Protein AF-A0A397I2J4-F1 (afdb_monomer)

InterPro domains:
  IPR011705 BTB/Kelch-associated [PF07707] (4-61)

Nearest PDB structures (foldseek):
  7ost-assembly1_AAA  TM=2.689E-01  e=5.385E+00  Rattus norvegicus

Secondary structure (DSSP, 8-state):
-HHHHHHHHHHHHH-HHHHHSSGGGGGS-HHHHHHHHT-TT--S-HHHHHHHHHHHHHHH-TTS-SSGGG--HHHHHHHHHHHTTTGGGS-GGGS-HHHIIIIIHHHHHHHHTT-

Mean predicted aligned error: 7.04 Å

Foldseek 3Di:
DVVVVVVVVVCCLVPVVCLLVDPCNLVDDPVVLLVSLQDPRGPDQLLVNVVSLLVSLCSVVVVADPDPVPDDPVNLVSSCVSCVSPVVSRPVVSDPPVSCCVPVVVSVVVNVVND

Solvent-accessible surface area (backbone atoms only — not comparable to full-atom values): 6848 Å² total; per-residue (Å²): 117,72,67,57,57,52,51,50,52,54,44,42,54,77,41,41,63,61,54,71,70,35,90,62,41,54,72,56,54,67,71,56,50,47,58,57,53,70,48,87,70,51,87,62,62,49,58,57,54,49,54,49,52,52,54,30,39,49,60,74,40,80,85,53,65,90,50,75,90,71,55,49,72,68,49,52,52,52,43,48,63,70,32,59,79,50,62,79,54,57,60,65,88,69,34,57,70,66,59,44,55,57,56,52,40,50,56,47,50,57,64,58,76,75,110

Organism: NCBI:txid1348612

Radius of gyration: 15.28 Å; Cα contacts (8 Å, |Δi|>4): 66; chains: 1; bounding box: 35×38×36 Å

pLDDT: mean 82.44, std 11.78, range [41.56, 94.81]

Sequence (115 aa):
MHCLEKFYNDIIVKYPNLIFESEDFTSLQETALITILKRDDLKVDEIKIWDYVIKWGIAQNPTLPTNLEEWSKENFEAMKITLQQCLPLIRYFHIHGEDIWEKIKFFKEILEKQL

Structure (mmCIF, N/CA/C/O backbone):
data_AF-A0A397I2J4-F1
#
_entry.id   AF-A0A397I2J4-F1
#
loop_
_atom_site.group_PDB
_atom_site.id
_atom_site.type_symbol
_atom_site.label_atom_id
_atom_site.label_alt_id
_atom_site.label_comp_id
_atom_site.label_asym_id
_atom_site.label_entity_id
_atom_site.label_seq_id
_atom_site.pdbx_PDB_ins_code
_atom_site.Cartn_x
_atom_site.Cartn_y
_atom_site.Cartn_z
_atom_site.occupancy
_atom_site.B_iso_or_equiv
_atom_site.auth_seq_id
_atom_site.auth_comp_id
_atom_site.auth_asym_id
_atom_site.auth_atom_id
_atom_site.pdbx_PDB_model_num
ATOM 1 N N . MET A 1 1 ? 18.874 -21.715 -8.682 1.00 53.31 1 MET A N 1
ATOM 2 C CA . MET A 1 1 ? 18.206 -20.619 -7.944 1.00 53.31 1 MET A CA 1
ATOM 3 C C . MET A 1 1 ? 18.110 -19.333 -8.776 1.00 53.31 1 MET A C 1
ATOM 5 O O . MET A 1 1 ? 17.032 -18.765 -8.823 1.00 53.31 1 MET A O 1
ATOM 9 N N . HIS A 1 2 ? 19.141 -18.940 -9.543 1.00 58.59 2 HIS A N 1
ATOM 10 C CA . HIS A 1 2 ? 19.114 -17.732 -10.399 1.00 58.59 2 HIS A CA 1
ATOM 11 C C . HIS A 1 2 ? 18.084 -17.701 -11.546 1.00 58.59 2 HIS A C 1
ATOM 13 O O . HIS A 1 2 ? 17.743 -16.623 -12.023 1.00 58.59 2 HIS A O 1
ATOM 19 N N . CYS A 1 3 ? 17.561 -18.843 -12.002 1.00 66.31 3 CYS A N 1
ATOM 20 C CA . CYS A 1 3 ? 16.574 -18.850 -13.090 1.00 66.31 3 CYS A CA 1
ATOM 21 C C . CYS A 1 3 ? 15.187 -18.367 -12.641 1.00 66.31 3 CYS A C 1
ATOM 23 O O . CYS A 1 3 ? 14.491 -17.744 -13.434 1.00 66.31 3 CYS A O 1
ATOM 25 N N . LEU A 1 4 ? 14.800 -18.626 -11.385 1.00 70.38 4 LEU A N 1
ATOM 26 C CA . LEU A 1 4 ? 13.478 -18.253 -10.875 1.00 70.38 4 LEU A CA 1
ATOM 27 C C . LEU A 1 4 ? 13.402 -16.747 -10.613 1.00 70.38 4 LEU A C 1
ATOM 29 O O . LEU A 1 4 ? 12.464 -16.096 -11.048 1.00 70.38 4 LEU A O 1
ATOM 33 N N . GLU A 1 5 ? 14.429 -16.183 -9.979 1.00 71.69 5 GLU A N 1
ATOM 34 C CA . GLU A 1 5 ? 14.521 -14.746 -9.708 1.00 71.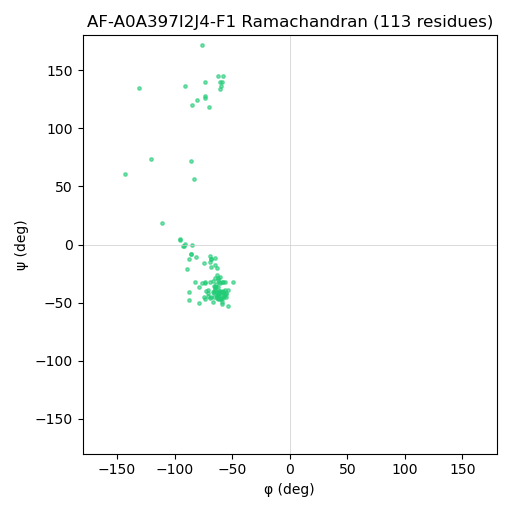69 5 GLU A CA 1
ATOM 35 C C . GLU A 1 5 ? 14.535 -13.922 -11.003 1.00 71.69 5 GLU A C 1
ATOM 37 O O . GLU A 1 5 ? 13.812 -12.936 -11.127 1.00 71.69 5 GLU A O 1
ATOM 42 N N . LYS A 1 6 ? 15.286 -14.374 -12.018 1.00 75.12 6 LYS A N 1
ATOM 43 C CA . LYS A 1 6 ? 15.286 -13.747 -13.345 1.00 75.12 6 LYS A CA 1
ATOM 44 C C . LYS A 1 6 ? 13.913 -13.827 -14.018 1.00 75.12 6 LYS A C 1
ATOM 46 O O . LYS A 1 6 ? 13.447 -12.831 -14.555 1.00 75.12 6 LYS A O 1
ATOM 51 N N . PHE A 1 7 ? 13.258 -14.984 -13.953 1.00 74.38 7 PHE A N 1
ATOM 52 C CA . PHE A 1 7 ? 11.920 -15.170 -14.514 1.00 74.38 7 PHE A CA 1
ATOM 53 C C . PHE A 1 7 ? 10.875 -14.279 -13.831 1.00 74.38 7 PHE A C 1
ATOM 55 O O . PHE A 1 7 ? 10.094 -13.624 -14.517 1.00 74.38 7 PHE A O 1
ATOM 62 N N . TYR A 1 8 ? 10.900 -14.194 -12.496 1.00 70.44 8 TYR A N 1
ATOM 63 C CA . TYR A 1 8 ? 10.042 -13.277 -11.748 1.00 70.44 8 TYR A CA 1
ATOM 64 C C . TYR A 1 8 ? 10.293 -11.836 -12.177 1.00 7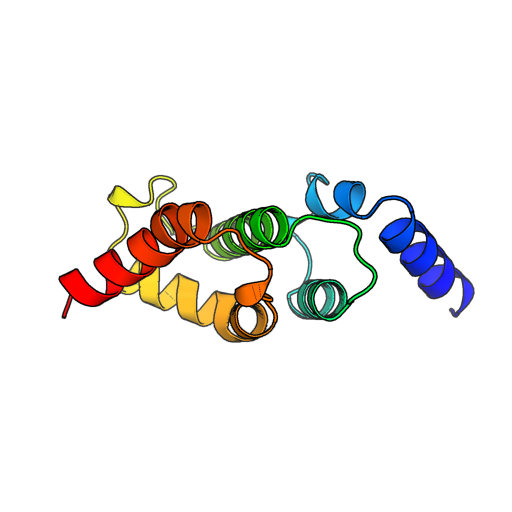0.44 8 TYR A C 1
ATOM 66 O O . TYR A 1 8 ? 9.347 -11.165 -12.574 1.00 70.44 8 TYR A O 1
ATOM 74 N N . ASN A 1 9 ? 11.553 -11.388 -12.184 1.00 73.69 9 ASN A N 1
ATOM 75 C CA . ASN A 1 9 ? 11.925 -10.042 -12.623 1.00 73.69 9 ASN A CA 1
ATOM 76 C C . ASN A 1 9 ? 11.426 -9.731 -14.043 1.00 73.69 9 ASN A C 1
ATOM 78 O O . ASN A 1 9 ? 10.878 -8.655 -14.265 1.00 73.69 9 ASN A O 1
ATOM 82 N N . ASP A 1 10 ? 11.544 -10.675 -14.978 1.00 77.88 10 ASP A N 1
ATOM 83 C CA . ASP A 1 10 ? 11.058 -10.505 -16.350 1.00 77.88 10 ASP A CA 1
ATOM 84 C C . ASP A 1 10 ? 9.525 -10.363 -16.414 1.00 77.88 10 ASP A C 1
ATOM 86 O O . ASP A 1 10 ? 9.017 -9.580 -17.221 1.00 77.88 10 ASP A O 1
ATOM 90 N N . ILE A 1 11 ? 8.777 -11.084 -15.568 1.00 75.88 11 ILE A N 1
ATOM 91 C CA . ILE A 1 11 ? 7.315 -10.947 -15.460 1.00 75.88 11 ILE A CA 1
ATOM 92 C C . ILE A 1 11 ? 6.941 -9.604 -14.839 1.00 75.88 11 ILE A C 1
ATOM 94 O O . ILE A 1 11 ? 6.085 -8.922 -15.395 1.00 75.88 11 ILE A O 1
ATOM 98 N N . ILE A 1 12 ? 7.597 -9.204 -13.741 1.00 75.69 12 ILE A N 1
ATOM 99 C CA . ILE A 1 12 ? 7.342 -7.923 -13.064 1.00 75.69 12 ILE A CA 1
ATOM 100 C C . ILE A 1 12 ? 7.487 -6.768 -14.062 1.00 75.69 12 ILE A C 1
ATOM 102 O O . ILE A 1 12 ? 6.636 -5.890 -14.121 1.00 75.69 12 ILE A O 1
ATOM 106 N N . VAL A 1 13 ? 8.539 -6.782 -14.884 1.00 75.06 13 VAL A N 1
ATOM 107 C CA . VAL A 1 13 ? 8.798 -5.711 -15.861 1.00 75.06 13 VAL A CA 1
ATOM 108 C C . VAL A 1 13 ? 7.797 -5.728 -17.012 1.00 75.06 13 VAL A C 1
ATOM 110 O O . VAL A 1 13 ? 7.348 -4.674 -17.463 1.00 75.06 13 VAL A O 1
ATOM 113 N N . LYS A 1 14 ? 7.460 -6.914 -17.533 1.00 77.75 14 LYS A N 1
ATOM 114 C CA . LYS A 1 14 ? 6.567 -7.032 -18.697 1.00 77.75 14 LYS A CA 1
ATOM 115 C C . LYS A 1 14 ? 5.104 -6.808 -18.341 1.00 77.75 14 LYS A C 1
ATOM 117 O O . LYS A 1 14 ? 4.359 -6.288 -19.167 1.00 77.75 14 LYS A O 1
ATOM 122 N N . TYR A 1 15 ? 4.710 -7.202 -17.137 1.00 78.50 15 TYR A N 1
ATOM 123 C CA . TYR A 1 15 ? 3.325 -7.231 -16.693 1.00 78.50 15 TYR A CA 1
ATOM 124 C C . TYR A 1 15 ? 3.210 -6.839 -15.214 1.00 78.50 15 TYR A C 1
ATOM 126 O O . TYR A 1 15 ? 2.736 -7.632 -14.399 1.00 78.50 15 TYR A O 1
ATOM 134 N N . PRO A 1 16 ? 3.622 -5.617 -14.841 1.00 74.50 16 PRO A N 1
ATOM 135 C CA . PRO A 1 16 ? 3.649 -5.214 -13.438 1.00 74.50 16 PRO A CA 1
ATOM 136 C C . PRO A 1 16 ? 2.253 -5.248 -12.800 1.00 74.50 16 PRO A C 1
ATOM 138 O O . PRO A 1 16 ? 2.121 -5.628 -11.639 1.00 74.50 16 PRO A O 1
ATOM 141 N N . ASN A 1 17 ? 1.202 -4.961 -13.578 1.00 78.12 17 ASN A N 1
ATOM 142 C CA . ASN A 1 17 ? -0.189 -5.034 -13.124 1.00 78.12 17 ASN A CA 1
ATOM 143 C C . ASN A 1 17 ? -0.604 -6.440 -12.667 1.00 78.12 17 ASN A C 1
ATOM 145 O O . ASN A 1 17 ? -1.356 -6.540 -11.709 1.00 78.12 17 ASN A O 1
ATOM 149 N N . LEU A 1 18 ? -0.073 -7.520 -13.262 1.00 80.88 18 LEU A N 1
ATOM 150 C CA . LEU A 1 18 ? -0.464 -8.891 -12.891 1.00 80.88 18 LEU A CA 1
ATOM 151 C C . LEU A 1 18 ? -0.134 -9.226 -11.436 1.00 80.88 18 LEU A C 1
ATOM 153 O O . LEU A 1 18 ? -0.801 -10.058 -10.830 1.00 80.88 18 LEU A O 1
ATOM 157 N N . ILE A 1 19 ? 0.899 -8.598 -10.875 1.00 82.19 19 ILE A N 1
ATOM 158 C CA . ILE A 1 19 ? 1.289 -8.827 -9.482 1.00 82.19 19 ILE A CA 1
ATOM 159 C C . ILE A 1 19 ? 0.298 -8.150 -8.551 1.00 82.19 19 ILE A C 1
ATOM 161 O O . ILE A 1 19 ? -0.154 -8.765 -7.594 1.00 82.19 19 ILE A O 1
ATOM 165 N N . PHE A 1 20 ? -0.041 -6.898 -8.846 1.00 85.81 20 PHE A N 1
ATOM 166 C CA . PHE A 1 20 ? -0.937 -6.098 -8.022 1.00 85.81 20 PHE A CA 1
ATOM 167 C C . PHE A 1 20 ? -2.409 -6.524 -8.140 1.00 85.81 20 PHE A C 1
ATOM 169 O O . PHE A 1 20 ? -3.160 -6.457 -7.168 1.00 85.81 20 PHE A O 1
ATOM 176 N N . GLU A 1 21 ? -2.815 -6.984 -9.323 1.00 86.81 21 GLU A N 1
ATOM 177 C CA . GLU A 1 21 ? -4.167 -7.472 -9.614 1.00 86.81 21 GLU A CA 1
ATOM 178 C C . GLU A 1 21 ? -4.387 -8.923 -9.160 1.00 86.81 21 GLU A C 1
ATOM 180 O O . GLU A 1 21 ? -5.527 -9.382 -9.137 1.00 86.81 21 GLU A O 1
ATOM 185 N N . SER A 1 22 ? -3.324 -9.638 -8.773 1.00 88.75 22 SER A N 1
ATOM 186 C CA . SER A 1 22 ? -3.425 -10.998 -8.242 1.00 88.75 22 SER A CA 1
ATOM 187 C C . SER A 1 22 ? -4.299 -11.048 -6.987 1.00 88.75 22 SER A C 1
ATOM 189 O O . SER A 1 22 ? -4.178 -10.206 -6.092 1.00 88.75 22 SER A O 1
ATOM 191 N N . GLU A 1 23 ? -5.128 -12.087 -6.880 1.00 85.50 23 GLU A N 1
ATOM 192 C CA . GLU A 1 23 ? -5.910 -12.375 -5.670 1.00 85.50 23 GLU A CA 1
ATOM 193 C C . GLU A 1 23 ? -5.000 -12.576 -4.446 1.00 85.50 23 GLU A C 1
ATOM 195 O O . GLU A 1 23 ? -5.339 -12.151 -3.343 1.00 85.50 23 GLU A O 1
ATOM 200 N N . ASP A 1 24 ? -3.797 -13.112 -4.666 1.00 89.19 24 ASP A N 1
ATOM 201 C CA . ASP A 1 24 ? -2.809 -13.390 -3.621 1.00 89.19 24 ASP A CA 1
ATOM 202 C C . ASP A 1 24 ? -1.927 -12.179 -3.273 1.00 89.19 24 ASP A C 1
ATOM 204 O O . ASP A 1 24 ? -1.048 -12.276 -2.414 1.00 89.19 24 ASP A O 1
ATOM 208 N N . PHE A 1 25 ? -2.114 -11.024 -3.924 1.00 91.44 25 PHE A N 1
ATOM 209 C CA . PHE A 1 25 ? -1.268 -9.845 -3.696 1.00 91.44 25 PHE A CA 1
ATOM 210 C C . PHE A 1 25 ? -1.233 -9.435 -2.218 1.00 91.44 25 PHE A C 1
ATOM 212 O O . PHE A 1 25 ? -0.180 -9.130 -1.657 1.00 91.44 25 PHE A O 1
ATOM 219 N N . THR A 1 26 ? -2.387 -9.477 -1.553 1.00 92.69 26 THR A N 1
ATOM 220 C CA . THR A 1 26 ? -2.515 -9.138 -0.132 1.00 92.69 26 THR A CA 1
ATOM 221 C C . THR A 1 26 ? -1.833 -10.143 0.797 1.00 92.69 26 THR A C 1
ATOM 223 O O . THR A 1 26 ? -1.646 -9.851 1.971 1.00 92.69 26 THR A O 1
ATOM 226 N N . SER A 1 27 ? -1.433 -11.310 0.292 1.00 93.88 27 SER A N 1
ATOM 227 C CA . SER A 1 27 ? -0.699 -12.333 1.043 1.00 93.88 27 SER A CA 1
ATOM 228 C C . SER A 1 27 ? 0.821 -12.197 0.915 1.00 93.88 27 SER A C 1
ATOM 230 O O . SER A 1 27 ? 1.558 -12.979 1.519 1.00 93.88 27 SER A O 1
ATOM 232 N N . LEU A 1 28 ? 1.316 -11.217 0.147 1.00 93.06 28 LEU A N 1
ATOM 233 C CA . LEU A 1 28 ? 2.747 -10.949 0.046 1.00 93.06 28 LEU A CA 1
ATOM 234 C C . LEU A 1 28 ? 3.340 -10.601 1.412 1.00 93.06 28 LEU A C 1
ATOM 236 O O . LEU A 1 28 ? 2.798 -9.785 2.156 1.00 93.06 28 LEU A O 1
ATOM 240 N N . GLN A 1 29 ? 4.512 -11.168 1.697 1.00 94.12 29 GLN A N 1
ATOM 241 C CA . GLN A 1 29 ? 5.335 -10.712 2.812 1.00 94.12 29 GLN A CA 1
ATOM 242 C C . GLN A 1 29 ? 5.757 -9.255 2.584 1.00 94.12 29 GLN A C 1
ATOM 244 O O . GLN A 1 29 ? 6.070 -8.865 1.456 1.00 94.12 29 GLN A O 1
ATOM 249 N N . GLU A 1 30 ? 5.849 -8.471 3.660 1.00 94.69 30 GLU A N 1
ATOM 250 C CA . GLU A 1 30 ? 6.248 -7.056 3.598 1.00 94.69 30 GLU A CA 1
ATOM 251 C C . GLU A 1 30 ? 7.589 -6.869 2.864 1.00 94.69 30 GLU A C 1
ATOM 253 O O . GLU A 1 30 ? 7.744 -5.968 2.047 1.00 94.69 30 GLU A O 1
ATOM 258 N N . THR A 1 31 ? 8.549 -7.774 3.069 1.00 94.44 31 THR A N 1
ATOM 259 C CA . THR A 1 31 ? 9.858 -7.758 2.394 1.00 94.44 31 THR A CA 1
ATOM 260 C C . THR A 1 31 ? 9.755 -7.909 0.873 1.00 94.44 31 THR A C 1
ATOM 262 O O . THR A 1 31 ? 10.513 -7.272 0.132 1.00 94.44 31 THR A O 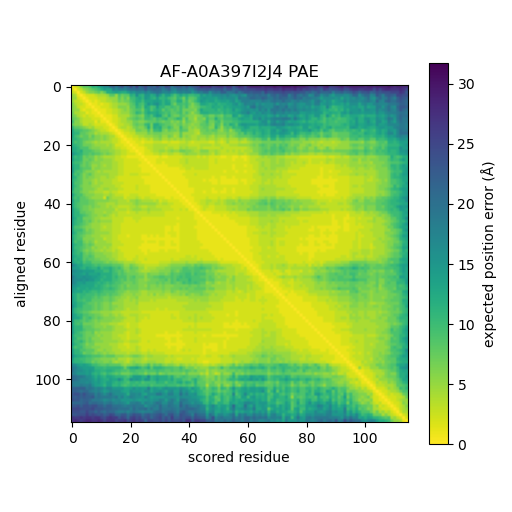1
ATOM 265 N N . ALA A 1 32 ? 8.807 -8.717 0.390 1.00 92.25 32 ALA A N 1
ATOM 266 C CA . ALA A 1 32 ? 8.536 -8.870 -1.034 1.00 92.25 32 ALA A CA 1
ATOM 267 C C . ALA A 1 32 ? 7.881 -7.601 -1.594 1.00 92.25 32 ALA A C 1
ATOM 269 O O . ALA A 1 32 ? 8.321 -7.096 -2.627 1.00 92.25 32 ALA A O 1
ATOM 270 N N . LEU A 1 33 ? 6.905 -7.034 -0.875 1.00 94.12 33 LEU A N 1
ATOM 271 C CA . LEU A 1 33 ? 6.275 -5.766 -1.246 1.00 94.12 33 LEU A CA 1
ATOM 272 C C . LEU A 1 33 ? 7.303 -4.626 -1.315 1.00 94.12 33 LEU A C 1
ATOM 274 O O . LEU A 1 33 ? 7.373 -3.932 -2.323 1.00 94.12 33 LEU A O 1
ATOM 278 N N . ILE A 1 34 ? 8.175 -4.488 -0.314 1.00 94.81 34 ILE A N 1
ATOM 279 C CA . ILE A 1 34 ? 9.273 -3.507 -0.301 1.00 94.81 34 ILE A CA 1
ATOM 280 C C . ILE A 1 34 ? 10.189 -3.682 -1.517 1.00 94.81 34 ILE A C 1
ATOM 282 O O . ILE A 1 34 ? 10.590 -2.697 -2.139 1.00 94.81 34 ILE A O 1
ATOM 286 N N . THR A 1 35 ? 10.530 -4.925 -1.866 1.00 92.31 35 THR A N 1
ATOM 287 C CA . THR A 1 35 ? 11.356 -5.216 -3.048 1.00 92.31 35 THR A CA 1
ATOM 288 C C . THR A 1 35 ? 10.684 -4.740 -4.331 1.00 92.31 35 THR A C 1
ATOM 290 O O . THR A 1 35 ? 11.359 -4.176 -5.186 1.00 92.31 35 THR A O 1
ATOM 293 N N . ILE A 1 36 ? 9.367 -4.920 -4.450 1.00 90.44 36 ILE A N 1
ATOM 294 C CA . ILE A 1 36 ? 8.582 -4.439 -5.589 1.00 90.44 36 ILE A CA 1
ATOM 295 C C . ILE A 1 36 ? 8.556 -2.904 -5.606 1.00 90.44 36 ILE A C 1
ATOM 297 O O . ILE A 1 36 ? 8.893 -2.314 -6.626 1.00 90.44 36 ILE A O 1
ATOM 301 N N . LEU A 1 37 ? 8.235 -2.250 -4.485 1.00 92.69 37 LEU A N 1
ATOM 302 C CA . LEU A 1 37 ? 8.109 -0.787 -4.401 1.00 92.69 37 LEU A CA 1
ATOM 303 C C . LEU A 1 37 ? 9.420 -0.043 -4.705 1.00 92.69 37 LEU A C 1
ATOM 305 O O . LEU A 1 37 ? 9.393 1.045 -5.269 1.00 92.69 37 LEU A O 1
ATOM 309 N N . LYS A 1 38 ? 10.577 -0.640 -4.395 1.00 93.50 38 LYS A N 1
ATOM 310 C CA . LYS A 1 38 ? 11.902 -0.069 -4.707 1.00 93.50 38 LYS A CA 1
ATOM 311 C C . LYS A 1 38 ? 12.246 -0.042 -6.198 1.00 93.50 38 LYS A C 1
ATOM 313 O O . LYS A 1 38 ? 13.267 0.530 -6.568 1.00 93.50 38 LYS A O 1
ATOM 318 N N . ARG A 1 39 ? 11.462 -0.696 -7.054 1.00 90.06 39 ARG A N 1
ATOM 319 C CA . ARG A 1 39 ? 11.746 -0.777 -8.488 1.00 90.06 39 ARG A CA 1
ATOM 320 C C . ARG A 1 39 ? 11.296 0.485 -9.211 1.00 90.06 39 ARG A C 1
ATOM 322 O O . ARG A 1 39 ? 10.120 0.836 -9.169 1.00 90.06 39 ARG A O 1
ATOM 329 N N . ASP A 1 40 ? 12.216 1.121 -9.927 1.00 86.56 40 ASP A N 1
ATOM 330 C CA . ASP A 1 40 ? 11.936 2.292 -10.774 1.00 86.56 40 ASP A CA 1
ATOM 331 C C . ASP A 1 40 ? 11.451 1.917 -12.187 1.00 86.56 40 ASP A C 1
ATOM 333 O O . ASP A 1 40 ? 11.039 2.780 -12.956 1.00 86.56 40 ASP A O 1
ATOM 337 N N . ASP A 1 41 ? 11.503 0.632 -12.548 1.00 86.38 41 ASP A N 1
ATOM 338 C CA . ASP A 1 41 ? 11.159 0.127 -13.883 1.00 86.38 41 ASP A CA 1
ATOM 339 C C . ASP A 1 41 ? 9.714 -0.388 -14.007 1.00 86.38 41 ASP A C 1
ATOM 341 O O . ASP A 1 41 ? 9.317 -0.891 -15.064 1.00 86.38 41 ASP A O 1
ATOM 345 N N . LEU A 1 42 ? 8.911 -0.243 -12.947 1.00 86.00 42 LEU A N 1
ATOM 346 C CA . LEU A 1 42 ? 7.492 -0.584 -12.961 1.00 86.00 42 LEU A CA 1
ATOM 347 C C . LEU A 1 42 ? 6.722 0.404 -13.837 1.00 86.00 42 LEU A C 1
ATOM 349 O O . LEU A 1 42 ? 6.633 1.591 -13.542 1.00 86.00 42 LEU A O 1
ATOM 353 N N . LYS A 1 43 ? 6.093 -0.102 -14.899 1.00 85.44 43 LYS A N 1
ATOM 354 C CA . LYS A 1 43 ? 5.202 0.681 -15.768 1.00 85.44 43 LYS A CA 1
ATOM 355 C C . LYS A 1 43 ? 3.785 0.769 -15.188 1.00 85.44 43 LYS A C 1
ATOM 357 O O . LYS A 1 43 ? 2.829 0.340 -15.831 1.00 85.44 43 LYS A O 1
ATOM 362 N N . VAL A 1 44 ? 3.671 1.267 -13.959 1.00 89.44 44 VAL A N 1
ATOM 363 C CA . VAL A 1 44 ? 2.403 1.450 -13.234 1.00 89.44 44 VAL A CA 1
ATOM 364 C C . VAL A 1 44 ? 2.364 2.863 -12.681 1.00 89.44 44 VAL A C 1
ATOM 366 O O . VAL A 1 44 ? 3.349 3.324 -12.112 1.00 89.44 44 VAL A O 1
ATOM 369 N N . ASP A 1 45 ? 1.228 3.539 -12.839 1.00 90.06 45 ASP A N 1
ATOM 370 C CA . ASP A 1 45 ? 1.041 4.874 -12.277 1.00 90.06 45 ASP A CA 1
ATOM 371 C C . ASP A 1 45 ? 1.188 4.822 -10.753 1.00 90.06 45 ASP A C 1
ATOM 373 O O . ASP A 1 45 ? 0.589 3.971 -10.089 1.00 90.06 45 ASP A O 1
ATOM 377 N N . GLU A 1 46 ? 1.943 5.757 -10.184 1.00 90.69 46 GLU A N 1
ATOM 378 C CA . GLU A 1 46 ? 2.262 5.748 -8.753 1.00 90.69 46 GLU A CA 1
ATOM 379 C C . GLU A 1 46 ? 0.994 5.830 -7.874 1.00 90.69 46 GLU A C 1
ATOM 381 O O . GLU A 1 46 ? 0.942 5.257 -6.788 1.00 90.69 46 GLU A O 1
ATOM 386 N N . ILE A 1 47 ? -0.082 6.448 -8.379 1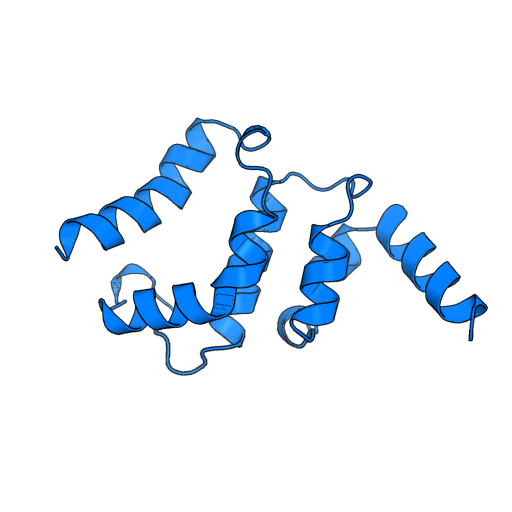.00 89.56 47 ILE A N 1
ATOM 387 C CA . ILE A 1 47 ? -1.392 6.481 -7.712 1.00 89.56 47 ILE A CA 1
ATOM 388 C C . ILE A 1 47 ? -2.036 5.095 -7.570 1.00 89.56 47 ILE A C 1
ATOM 390 O O . ILE A 1 47 ? -2.688 4.813 -6.568 1.00 89.56 47 ILE A O 1
ATOM 394 N N . LYS A 1 48 ? -1.833 4.198 -8.540 1.00 90.56 48 LYS A N 1
ATOM 395 C CA . LYS A 1 48 ? -2.315 2.814 -8.441 1.00 90.56 48 LYS A CA 1
ATOM 396 C C . LYS A 1 48 ? -1.472 2.036 -7.442 1.00 90.56 48 LYS A C 1
ATOM 398 O O . LYS A 1 48 ? -2.017 1.273 -6.653 1.00 90.56 48 LYS A O 1
ATOM 403 N N . ILE A 1 49 ? -0.154 2.257 -7.442 1.00 92.00 49 ILE A N 1
ATOM 404 C CA . ILE A 1 49 ? 0.752 1.661 -6.450 1.00 92.00 49 ILE A CA 1
ATOM 405 C C . ILE A 1 49 ? 0.303 2.046 -5.035 1.00 92.00 49 ILE A C 1
ATOM 407 O O . ILE A 1 49 ? 0.205 1.172 -4.175 1.00 92.00 49 ILE A O 1
ATOM 411 N N . TRP A 1 50 ? -0.045 3.317 -4.812 1.00 91.06 50 TRP A N 1
ATOM 412 C CA . TRP A 1 50 ? -0.639 3.778 -3.556 1.00 91.06 50 TRP A CA 1
ATOM 413 C C . TRP A 1 50 ? -1.885 2.971 -3.170 1.00 91.06 50 TRP A C 1
ATOM 415 O O . TRP A 1 50 ? -1.928 2.410 -2.075 1.00 91.06 50 TRP A O 1
ATOM 425 N N . ASP A 1 51 ? -2.864 2.841 -4.071 1.00 89.62 51 ASP A N 1
ATOM 426 C CA . ASP A 1 51 ? -4.100 2.092 -3.800 1.00 89.62 51 ASP A CA 1
ATOM 427 C C . ASP A 1 51 ? -3.827 0.631 -3.420 1.00 89.62 51 ASP A C 1
ATOM 429 O O . ASP A 1 51 ? -4.427 0.101 -2.481 1.00 89.62 51 ASP A O 1
ATOM 433 N N . TYR A 1 52 ? -2.878 -0.016 -4.100 1.00 92.56 52 TYR A N 1
ATOM 434 C CA . TYR A 1 52 ? -2.476 -1.382 -3.780 1.00 92.56 52 TYR A CA 1
ATOM 435 C C . TYR A 1 52 ? -1.789 -1.487 -2.417 1.00 92.56 52 TYR A C 1
ATOM 437 O O . TYR A 1 52 ? -2.090 -2.408 -1.660 1.00 92.56 52 TYR A O 1
ATOM 445 N N . VAL A 1 53 ? -0.917 -0.544 -2.056 1.00 92.69 53 VAL A N 1
ATOM 446 C CA . VAL A 1 53 ? -0.278 -0.525 -0.731 1.00 92.69 53 VAL A CA 1
ATOM 447 C C . VAL A 1 53 ? -1.312 -0.343 0.381 1.00 92.69 53 VAL A C 1
ATOM 449 O O . VAL A 1 53 ? -1.252 -1.051 1.386 1.00 92.69 53 VAL A O 1
ATOM 452 N N . ILE A 1 54 ? -2.310 0.525 0.187 1.00 89.50 54 ILE A N 1
ATOM 453 C CA . ILE A 1 54 ? -3.425 0.669 1.131 1.00 89.50 54 ILE A CA 1
ATOM 454 C C . ILE A 1 54 ? -4.241 -0.629 1.214 1.00 89.50 54 ILE A C 1
ATOM 456 O O . ILE A 1 54 ? -4.500 -1.116 2.313 1.00 89.50 54 ILE A O 1
ATOM 460 N N . LYS A 1 55 ? -4.585 -1.250 0.079 1.00 90.94 55 LYS A N 1
ATOM 461 C CA . LYS A 1 55 ? -5.287 -2.546 0.049 1.00 90.94 55 LYS A CA 1
ATOM 462 C C . LYS A 1 55 ? -4.514 -3.634 0.807 1.00 90.94 55 LYS A C 1
ATOM 464 O O . LYS A 1 55 ? -5.112 -4.380 1.581 1.00 90.94 55 LYS A O 1
ATOM 469 N N . TRP A 1 56 ? -3.196 -3.713 0.613 1.00 94.69 56 TRP A N 1
ATOM 470 C CA . TRP A 1 56 ? -2.328 -4.646 1.334 1.00 94.69 56 TRP A CA 1
ATOM 471 C C . TRP A 1 56 ? -2.335 -4.370 2.841 1.00 94.69 56 TRP A C 1
ATOM 473 O O . TRP A 1 56 ? -2.534 -5.299 3.621 1.00 94.69 56 TRP A O 1
ATOM 483 N N . GLY A 1 57 ? -2.204 -3.104 3.251 1.00 92.62 57 GLY A N 1
ATOM 484 C CA . GLY A 1 57 ? -2.224 -2.712 4.662 1.00 92.62 57 GLY A CA 1
ATOM 485 C C . GLY A 1 57 ? -3.538 -3.052 5.367 1.00 92.62 57 GLY A C 1
ATOM 486 O O . GLY A 1 57 ? -3.510 -3.568 6.483 1.00 92.62 57 GLY A O 1
ATOM 487 N N . ILE A 1 58 ? -4.684 -2.853 4.707 1.00 90.25 58 ILE A N 1
ATOM 488 C CA . ILE A 1 58 ? -5.998 -3.249 5.245 1.00 90.25 58 ILE A CA 1
ATOM 489 C C . ILE A 1 58 ? -6.053 -4.767 5.452 1.00 90.25 58 ILE A C 1
ATOM 491 O O . ILE A 1 58 ? -6.471 -5.229 6.509 1.00 90.25 58 ILE A O 1
ATOM 495 N N . ALA A 1 59 ? -5.574 -5.552 4.483 1.00 92.31 59 ALA A N 1
ATOM 496 C CA . ALA A 1 59 ? -5.570 -7.009 4.589 1.00 92.31 59 ALA A CA 1
ATOM 497 C C . ALA A 1 59 ? -4.664 -7.542 5.716 1.00 92.31 59 ALA A C 1
ATOM 499 O O . ALA A 1 59 ? -4.968 -8.583 6.295 1.00 92.31 59 ALA A O 1
ATOM 500 N N . GLN A 1 60 ? -3.587 -6.825 6.064 1.00 93.44 60 GLN A N 1
ATOM 501 C CA . GLN A 1 60 ? -2.740 -7.179 7.212 1.00 93.44 60 GLN A CA 1
ATOM 502 C C . GLN A 1 60 ? -3.385 -6.851 8.565 1.00 93.44 60 GLN A C 1
ATOM 504 O O . GLN A 1 60 ? -2.934 -7.351 9.595 1.00 93.44 60 GLN A O 1
ATOM 509 N N . ASN A 1 61 ? -4.434 -6.028 8.582 1.00 91.12 61 ASN A N 1
ATOM 510 C CA . ASN A 1 61 ? -5.126 -5.612 9.794 1.00 91.12 61 ASN A CA 1
ATOM 511 C C . ASN A 1 61 ? -6.607 -6.034 9.735 1.00 91.12 61 ASN A C 1
ATOM 513 O O . ASN A 1 61 ? -7.490 -5.190 9.572 1.00 91.12 61 ASN A O 1
ATOM 517 N N . PRO A 1 62 ? -6.918 -7.333 9.901 1.00 86.88 6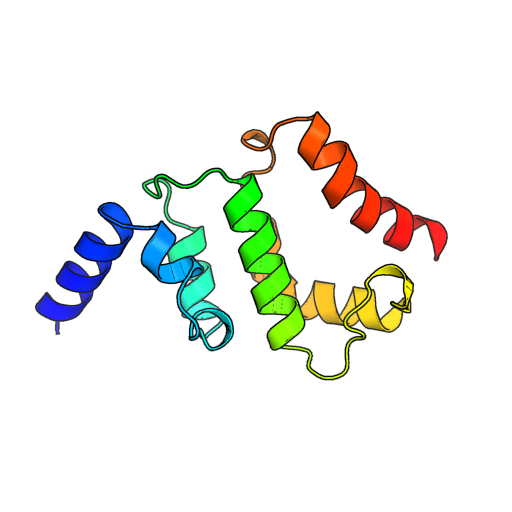2 PRO A N 1
ATOM 518 C CA . PRO A 1 62 ? -8.267 -7.875 9.698 1.00 86.88 62 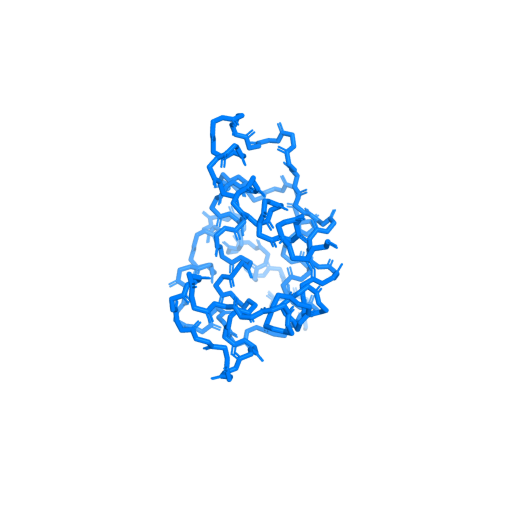PRO A CA 1
ATOM 519 C C . PRO A 1 62 ? -9.319 -7.341 10.683 1.00 86.88 62 PRO A C 1
ATOM 521 O O . PRO A 1 62 ? -10.510 -7.568 10.494 1.00 86.88 62 PRO A O 1
ATOM 524 N N . THR A 1 63 ? -8.896 -6.656 11.746 1.00 86.94 63 THR A N 1
ATOM 525 C CA . THR A 1 63 ? -9.781 -6.009 12.721 1.00 86.94 63 THR A CA 1
ATOM 526 C C . THR A 1 63 ? -10.215 -4.604 12.305 1.00 86.94 63 THR A C 1
ATOM 528 O O . THR A 1 63 ? -11.047 -4.013 12.992 1.00 86.94 63 THR A O 1
ATOM 531 N N . LEU A 1 64 ? -9.649 -4.042 11.230 1.00 85.75 64 LEU A N 1
ATOM 532 C CA . LEU A 1 64 ? -10.025 -2.715 10.753 1.00 85.75 64 LEU A CA 1
ATOM 533 C C . LEU A 1 64 ? -11.395 -2.749 10.065 1.00 85.75 64 LEU A C 1
ATOM 535 O O . LEU A 1 64 ? -11.675 -3.673 9.296 1.00 85.75 64 LEU A O 1
ATOM 539 N N . PRO A 1 65 ? -12.240 -1.726 10.282 1.00 83.38 65 PRO A N 1
ATOM 540 C CA . PRO A 1 65 ? -13.462 -1.561 9.511 1.00 83.38 65 PRO A CA 1
ATOM 541 C C . PRO A 1 65 ? -13.160 -1.460 8.015 1.00 83.38 65 PRO A C 1
ATOM 543 O O . PRO A 1 65 ? -12.167 -0.862 7.601 1.00 83.38 65 PRO A O 1
ATOM 546 N N . THR A 1 66 ? -14.043 -2.004 7.179 1.00 78.50 66 THR A N 1
ATOM 547 C CA . THR A 1 66 ? -13.905 -1.882 5.719 1.00 78.50 66 THR A CA 1
ATOM 548 C C . THR A 1 66 ? -14.150 -0.446 5.247 1.00 78.50 66 THR A C 1
ATOM 550 O O . THR A 1 66 ? -13.535 -0.001 4.281 1.00 78.50 66 THR A O 1
ATOM 553 N N . ASN A 1 67 ? -15.032 0.286 5.933 1.00 79.94 67 ASN A N 1
ATOM 554 C CA . ASN A 1 67 ? -15.314 1.686 5.650 1.00 79.94 67 ASN A CA 1
ATOM 555 C C . ASN A 1 67 ? -14.302 2.593 6.367 1.00 79.94 67 ASN A C 1
ATOM 557 O O . ASN A 1 67 ? -14.235 2.597 7.595 1.00 79.94 67 ASN A O 1
ATOM 561 N N . LEU A 1 68 ? -13.543 3.389 5.607 1.00 77.12 68 LEU A N 1
ATOM 562 C CA . LEU A 1 68 ? -12.550 4.318 6.159 1.00 77.12 68 LEU A CA 1
ATOM 563 C C . LEU A 1 68 ? -13.174 5.408 7.045 1.00 77.12 68 LEU A C 1
ATOM 565 O O . LEU A 1 68 ? -12.505 5.915 7.940 1.00 77.12 68 LEU A O 1
ATOM 569 N N . GLU A 1 69 ? -14.445 5.760 6.830 1.00 78.88 69 GLU A N 1
ATOM 570 C CA . GLU A 1 69 ? -15.155 6.744 7.663 1.00 78.88 69 GLU A CA 1
ATOM 571 C C . GLU A 1 69 ? -15.411 6.238 9.093 1.00 78.88 69 GLU A C 1
ATOM 573 O O . GLU A 1 69 ? -15.624 7.035 10.004 1.00 78.88 69 GLU A O 1
ATOM 578 N N . GLU A 1 70 ? -15.357 4.920 9.312 1.00 83.56 70 GLU A N 1
ATOM 579 C CA . GLU A 1 70 ? -15.562 4.279 10.619 1.00 83.56 70 GLU A CA 1
ATOM 580 C C . GLU A 1 70 ? -14.257 4.105 11.406 1.00 83.56 70 GLU A C 1
ATOM 582 O O . GLU A 1 70 ? -14.246 3.545 12.506 1.00 83.56 70 GLU A O 1
ATOM 587 N N . TRP A 1 71 ? -13.124 4.534 10.850 1.00 84.69 71 TRP A N 1
ATOM 588 C CA . TRP A 1 71 ? -11.836 4.315 11.487 1.00 84.69 71 TRP A CA 1
ATOM 589 C C . TRP A 1 71 ? -11.638 5.227 12.699 1.00 84.69 71 TRP A C 1
ATOM 591 O O . TRP A 1 71 ? -11.715 6.451 12.605 1.00 84.69 71 TRP A O 1
ATOM 601 N N . SER A 1 72 ? -11.318 4.620 13.846 1.00 86.19 72 SER A N 1
ATOM 602 C CA . SER A 1 72 ? -10.849 5.347 15.023 1.00 86.19 72 SER A CA 1
ATOM 603 C C . SER A 1 72 ? -9.386 5.773 14.869 1.00 86.19 72 SER A C 1
ATOM 605 O O . SER A 1 72 ? -8.672 5.335 13.965 1.00 86.19 72 SER A O 1
ATOM 607 N N . LYS A 1 73 ? -8.890 6.588 15.800 1.00 82.25 73 LYS A N 1
ATOM 608 C CA . LYS A 1 73 ? -7.475 6.978 15.845 1.00 82.25 73 LYS A CA 1
ATOM 609 C C . LYS A 1 73 ? -6.541 5.769 15.944 1.00 82.25 73 LYS A C 1
ATOM 611 O O . LYS A 1 73 ? -5.513 5.723 15.276 1.00 82.25 73 LYS A O 1
ATOM 616 N N . GLU A 1 74 ? -6.917 4.777 16.741 1.00 86.62 74 GLU A N 1
ATOM 617 C CA . GLU A 1 74 ? -6.163 3.537 16.923 1.00 86.62 74 GLU A CA 1
ATOM 618 C C . GLU A 1 74 ? -6.101 2.730 15.622 1.00 86.62 74 GLU A C 1
ATOM 620 O O . GLU A 1 74 ? -5.053 2.172 15.303 1.00 86.62 74 GLU A O 1
ATOM 625 N N . ASN A 1 75 ? -7.182 2.735 14.835 1.00 88.38 75 ASN A N 1
ATOM 626 C CA . ASN A 1 75 ? -7.221 2.108 13.514 1.00 88.38 75 ASN A CA 1
ATOM 627 C C . ASN A 1 75 ? -6.216 2.766 12.553 1.00 88.38 75 ASN A C 1
ATOM 629 O O . ASN A 1 75 ? -5.464 2.070 11.867 1.00 88.38 75 ASN A O 1
ATOM 633 N N . PHE A 1 76 ? -6.140 4.102 12.548 1.00 84.19 76 PHE A N 1
ATOM 634 C CA . PHE A 1 76 ? -5.148 4.829 11.748 1.00 84.19 76 PHE A CA 1
ATOM 635 C C . PHE A 1 76 ? -3.713 4.585 12.211 1.00 84.19 76 PHE A C 1
ATOM 637 O O . PHE A 1 76 ? -2.834 4.397 11.371 1.00 84.19 76 PHE A O 1
ATOM 644 N N . GLU A 1 77 ? -3.456 4.564 13.520 1.00 85.94 77 GLU A N 1
ATOM 645 C CA . GLU A 1 77 ? -2.115 4.272 14.035 1.00 85.94 77 GLU A CA 1
ATOM 646 C C . GLU A 1 77 ? -1.690 2.830 13.729 1.00 85.94 77 GLU A C 1
ATOM 648 O O . GLU A 1 77 ? -0.555 2.616 13.305 1.00 85.94 77 GLU A O 1
ATOM 653 N N . ALA A 1 78 ? -2.594 1.850 13.832 1.00 90.38 78 ALA A N 1
ATOM 654 C CA . ALA A 1 78 ? -2.318 0.475 13.416 1.00 90.38 78 ALA A CA 1
ATOM 655 C C . ALA A 1 78 ? -1.929 0.409 11.929 1.00 90.38 78 ALA A C 1
ATOM 657 O O . ALA A 1 78 ? -0.873 -0.122 11.586 1.00 90.38 78 ALA A O 1
ATOM 658 N N . MET A 1 79 ? -2.715 1.044 11.055 1.00 89.38 79 MET A N 1
ATOM 659 C CA . MET A 1 79 ? -2.426 1.110 9.620 1.00 89.38 79 MET A CA 1
ATOM 660 C C . MET A 1 79 ? -1.084 1.793 9.321 1.00 89.38 79 MET A C 1
ATOM 662 O O . MET A 1 79 ? -0.305 1.328 8.487 1.00 89.38 79 MET A O 1
ATOM 666 N N . LYS A 1 80 ? -0.779 2.888 10.020 1.00 85.94 80 LYS A N 1
ATOM 667 C CA . LYS A 1 80 ? 0.486 3.615 9.883 1.00 85.94 80 LYS A CA 1
ATOM 668 C C . LYS A 1 80 ? 1.680 2.768 10.316 1.00 85.94 80 LYS A C 1
ATOM 670 O O . LYS A 1 80 ? 2.695 2.789 9.626 1.00 85.94 80 LYS A O 1
ATOM 675 N N . ILE A 1 81 ? 1.560 2.011 11.408 1.00 89.62 81 ILE A N 1
ATOM 676 C CA . ILE A 1 81 ? 2.592 1.067 11.861 1.00 89.62 81 ILE A CA 1
ATOM 677 C C . ILE A 1 81 ? 2.807 -0.023 10.809 1.00 89.62 81 ILE A C 1
ATOM 679 O O . ILE A 1 81 ? 3.948 -0.281 10.432 1.00 89.62 81 ILE A O 1
ATOM 683 N N . THR A 1 82 ? 1.732 -0.619 10.285 1.00 93.25 82 THR A N 1
ATOM 684 C CA . THR A 1 82 ? 1.807 -1.644 9.233 1.00 93.25 82 THR A CA 1
ATOM 685 C C . THR A 1 82 ? 2.495 -1.138 7.972 1.00 93.25 82 THR A C 1
ATOM 687 O O . THR A 1 82 ? 3.272 -1.863 7.361 1.00 93.25 82 THR A O 1
ATOM 690 N N . LEU A 1 83 ? 2.221 0.101 7.565 1.00 92.69 83 LEU A N 1
ATOM 691 C CA . LEU A 1 83 ? 2.740 0.655 6.317 1.00 92.69 83 LEU A CA 1
ATOM 692 C C . LEU A 1 83 ? 4.020 1.480 6.486 1.00 92.69 83 LEU A C 1
ATOM 694 O O . LEU A 1 83 ? 4.517 2.028 5.501 1.00 92.69 83 LEU A O 1
ATOM 698 N N . GLN A 1 84 ? 4.592 1.560 7.691 1.00 90.75 84 GLN A N 1
ATOM 699 C CA . GLN A 1 84 ? 5.691 2.480 8.006 1.00 90.75 84 GLN A CA 1
ATOM 700 C C . GLN A 1 84 ? 6.915 2.327 7.087 1.00 90.75 84 GLN A C 1
ATOM 702 O O . GLN A 1 84 ? 7.587 3.315 6.800 1.00 90.75 84 GLN A O 1
ATOM 707 N N . GLN A 1 85 ? 7.201 1.110 6.605 1.00 92.25 85 GLN A N 1
ATOM 708 C CA . GLN A 1 85 ? 8.324 0.847 5.697 1.00 92.25 85 GLN A CA 1
ATOM 709 C C . GLN A 1 85 ? 7.950 1.000 4.219 1.00 92.25 85 GLN A C 1
ATOM 711 O O . GLN A 1 85 ? 8.829 1.211 3.387 1.00 92.25 85 GLN A O 1
ATOM 716 N N . CYS A 1 86 ? 6.661 0.908 3.887 1.00 93.44 86 CYS A N 1
ATOM 717 C CA . CYS A 1 86 ? 6.161 1.009 2.517 1.00 93.44 86 CYS A CA 1
ATOM 718 C C . CYS A 1 86 ? 5.884 2.464 2.114 1.00 93.44 86 CYS A C 1
ATOM 720 O O . CYS A 1 86 ? 6.230 2.864 1.007 1.00 93.44 86 CYS A O 1
ATOM 722 N N . LEU A 1 87 ? 5.315 3.280 3.013 1.00 90.38 87 LEU A N 1
ATOM 723 C CA . LEU A 1 87 ? 4.955 4.679 2.734 1.00 90.38 87 LEU A CA 1
ATOM 724 C C . LEU A 1 87 ? 6.126 5.554 2.252 1.00 90.38 87 LEU A C 1
ATOM 726 O O . LEU A 1 87 ? 5.896 6.368 1.357 1.00 90.38 87 LEU A O 1
ATOM 730 N N . PRO A 1 88 ? 7.363 5.421 2.778 1.00 90.94 88 PRO A N 1
ATOM 731 C CA . PRO A 1 88 ? 8.505 6.197 2.292 1.00 90.94 88 PRO A CA 1
ATOM 732 C C . PRO A 1 88 ? 8.970 5.807 0.884 1.00 90.94 88 PRO A C 1
ATOM 734 O O . PRO A 1 88 ? 9.749 6.541 0.284 1.0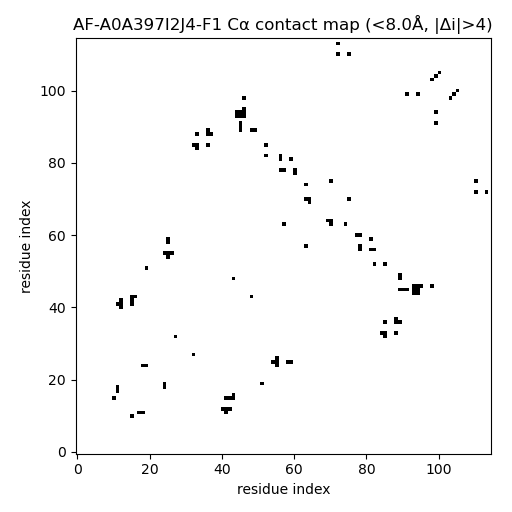0 90.94 88 PRO A O 1
ATOM 737 N N . LEU A 1 89 ? 8.538 4.649 0.374 1.00 93.94 89 LEU A N 1
ATOM 738 C CA . LEU A 1 89 ? 8.914 4.150 -0.951 1.00 93.94 89 LEU A CA 1
ATOM 739 C C . LEU A 1 89 ? 7.980 4.661 -2.055 1.00 93.94 89 LEU A C 1
ATOM 741 O O . LEU A 1 89 ? 8.319 4.541 -3.227 1.00 93.94 89 LEU A O 1
ATOM 745 N N . ILE A 1 90 ? 6.834 5.247 -1.691 1.00 91.25 90 ILE A N 1
ATOM 746 C CA . ILE A 1 90 ? 5.903 5.851 -2.645 1.00 91.25 90 ILE A CA 1
ATOM 747 C C . ILE A 1 90 ? 6.471 7.174 -3.159 1.00 91.25 90 ILE A C 1
ATOM 749 O O . ILE A 1 90 ? 6.815 8.077 -2.391 1.00 91.25 90 ILE A O 1
ATOM 753 N N . ARG A 1 91 ? 6.524 7.325 -4.481 1.00 91.56 91 ARG A N 1
ATOM 754 C CA . ARG A 1 91 ? 7.044 8.523 -5.150 1.00 91.56 91 ARG A CA 1
ATOM 755 C C . ARG A 1 91 ? 5.953 9.581 -5.292 1.00 91.56 91 ARG A C 1
ATOM 757 O O . ARG A 1 91 ? 5.488 9.856 -6.392 1.00 91.56 91 ARG A O 1
ATOM 764 N N . TYR A 1 92 ? 5.564 10.222 -4.190 1.00 85.12 92 TYR A N 1
ATOM 765 C CA . TYR A 1 92 ? 4.462 11.202 -4.162 1.00 85.12 92 TYR A CA 1
ATOM 766 C C . TYR A 1 92 ? 4.528 12.281 -5.259 1.00 85.12 92 TYR A C 1
ATOM 768 O O . TYR A 1 92 ? 3.491 12.693 -5.762 1.00 85.12 92 TYR A O 1
ATOM 776 N N . PHE A 1 93 ? 5.723 12.703 -5.688 1.00 86.25 93 PHE A N 1
ATOM 777 C CA . PHE A 1 93 ? 5.904 13.671 -6.781 1.00 86.25 93 PHE A CA 1
ATOM 778 C C . PHE A 1 93 ? 5.430 13.182 -8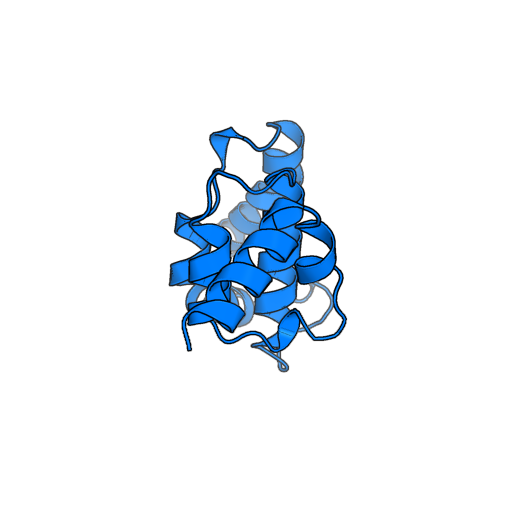.163 1.00 86.25 93 PHE A C 1
ATOM 780 O O . PHE A 1 93 ? 5.252 13.999 -9.061 1.00 86.25 93 PHE A O 1
ATOM 787 N N . HIS A 1 94 ? 5.245 11.873 -8.348 1.00 88.31 94 HIS A N 1
ATOM 788 C CA . HIS A 1 94 ? 4.711 11.268 -9.571 1.00 88.31 94 HIS A CA 1
ATOM 789 C C . HIS A 1 94 ? 3.189 11.068 -9.531 1.00 88.31 94 HIS A C 1
ATOM 791 O O . HIS A 1 94 ? 2.611 10.585 -10.502 1.00 88.31 94 HIS A O 1
ATOM 797 N N . ILE A 1 95 ? 2.533 11.425 -8.425 1.00 87.75 95 ILE A N 1
ATOM 798 C CA . ILE A 1 95 ? 1.076 11.400 -8.302 1.00 87.75 95 ILE A CA 1
ATOM 799 C C . ILE A 1 95 ? 0.535 12.775 -8.718 1.00 87.75 95 ILE A C 1
ATOM 801 O O . ILE A 1 95 ? 1.085 13.808 -8.332 1.00 87.75 95 ILE A O 1
ATOM 805 N N . HIS A 1 96 ? -0.541 12.810 -9.509 1.00 85.94 96 HIS A N 1
ATOM 806 C CA . HIS A 1 96 ? -1.184 14.071 -9.881 1.00 85.94 96 HIS A CA 1
ATOM 807 C C . HIS A 1 96 ? -1.694 14.810 -8.635 1.00 85.94 96 HIS A C 1
ATOM 809 O O . HIS A 1 96 ? -2.239 14.208 -7.713 1.00 85.94 96 HIS A O 1
ATOM 815 N N . GLY A 1 97 ? -1.529 16.136 -8.603 1.00 78.75 97 GLY A N 1
ATOM 816 C CA . GLY A 1 97 ? -1.846 16.945 -7.420 1.00 78.75 97 GLY A CA 1
ATOM 817 C C . GLY A 1 97 ? -3.302 16.835 -6.947 1.00 78.75 97 GLY A C 1
ATOM 818 O O . GLY A 1 97 ? -3.546 16.883 -5.744 1.00 78.75 97 GLY A O 1
ATOM 819 N N . GLU A 1 98 ? -4.249 16.642 -7.868 1.00 81.88 98 GLU A N 1
ATOM 820 C CA . GLU A 1 98 ? -5.668 16.414 -7.555 1.00 81.88 98 GLU A CA 1
ATOM 821 C C . GLU A 1 98 ? -5.873 15.077 -6.823 1.00 81.88 98 GLU A C 1
ATOM 823 O O . GLU A 1 98 ? -6.488 15.051 -5.760 1.00 81.88 98 GLU A O 1
ATOM 828 N N . ASP A 1 99 ? -5.244 13.996 -7.294 1.00 79.50 99 ASP A N 1
ATOM 829 C CA . ASP A 1 99 ? -5.306 12.677 -6.649 1.00 79.50 99 ASP A CA 1
ATOM 830 C C . ASP A 1 99 ? -4.658 12.677 -5.253 1.00 79.50 99 ASP A C 1
ATOM 832 O O . ASP A 1 99 ? -5.162 12.055 -4.313 1.00 79.50 99 ASP A O 1
ATOM 836 N N . ILE A 1 100 ? -3.541 13.402 -5.089 1.00 72.31 100 ILE A N 1
ATOM 837 C CA . ILE A 1 100 ? -2.913 13.625 -3.775 1.00 72.31 100 ILE A CA 1
ATOM 838 C C . ILE A 1 100 ? -3.903 14.334 -2.850 1.00 72.31 100 ILE A C 1
ATOM 840 O O . ILE A 1 100 ? -4.063 13.958 -1.685 1.00 72.31 100 ILE A O 1
ATOM 844 N N . TRP A 1 101 ? -4.561 15.375 -3.357 1.00 70.00 101 TRP A N 1
ATOM 845 C CA . TRP A 1 101 ? -5.501 16.163 -2.578 1.00 70.00 101 TRP A CA 1
ATOM 846 C C . TRP A 1 101 ? -6.751 15.381 -2.181 1.00 70.00 101 TRP A C 1
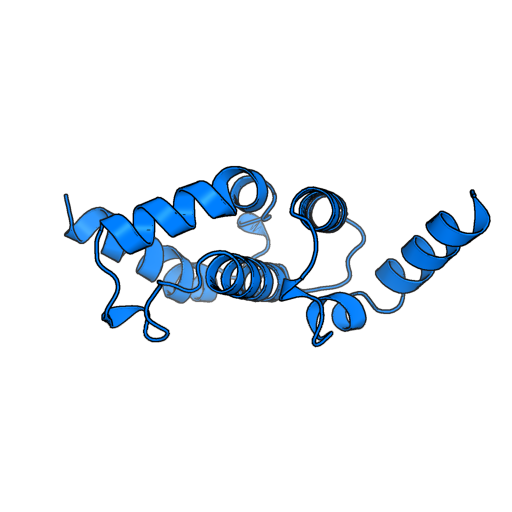ATOM 848 O O . TRP A 1 101 ? -7.290 15.629 -1.113 1.00 70.00 101 TRP A O 1
ATOM 858 N N . GLU A 1 102 ? -7.212 14.423 -2.974 1.00 74.94 102 GLU A N 1
ATOM 859 C CA . GLU A 1 102 ? -8.347 13.593 -2.572 1.00 74.94 102 GLU A CA 1
ATOM 860 C C . GLU A 1 102 ? -7.924 12.493 -1.593 1.00 74.94 102 GLU A C 1
ATOM 862 O O . GLU A 1 102 ? -8.499 12.366 -0.513 1.00 74.94 102 GLU A O 1
ATOM 867 N N . LYS A 1 103 ? -6.879 11.722 -1.912 1.00 72.50 103 LYS A N 1
ATOM 868 C CA . LYS A 1 103 ? -6.548 10.506 -1.148 1.00 72.50 103 LYS A CA 1
ATOM 869 C C . LYS A 1 103 ? -5.641 10.760 0.048 1.00 72.50 103 LYS A C 1
ATOM 871 O O . LYS A 1 103 ? -5.900 10.278 1.151 1.00 72.50 103 LYS A O 1
ATOM 876 N N . ILE A 1 104 ? -4.564 11.515 -0.155 1.00 68.44 104 ILE A N 1
ATOM 877 C CA . ILE A 1 104 ? -3.560 11.754 0.891 1.00 68.44 104 ILE A CA 1
ATOM 878 C C . ILE A 1 104 ? -4.066 12.810 1.861 1.00 68.44 104 ILE A C 1
ATOM 880 O O . ILE A 1 104 ? -3.851 12.688 3.066 1.00 68.44 104 ILE A O 1
ATOM 884 N N . LYS A 1 105 ? -4.786 13.821 1.366 1.00 68.44 105 LYS A N 1
ATOM 885 C CA . LYS A 1 105 ? -5.412 14.807 2.243 1.00 68.44 105 LYS A CA 1
ATOM 886 C C . LYS A 1 105 ? -6.510 14.194 3.100 1.00 68.44 105 LYS A C 1
ATOM 888 O O . LYS A 1 105 ? -6.608 14.589 4.246 1.00 68.44 105 LYS A O 1
ATOM 893 N N . PHE A 1 106 ? -7.294 13.233 2.607 1.00 66.81 106 PHE A N 1
ATOM 894 C CA . PHE A 1 106 ? -8.266 12.523 3.444 1.00 66.81 106 PHE A CA 1
ATOM 895 C C . PHE A 1 106 ? -7.565 11.791 4.596 1.00 66.81 106 PHE A C 1
ATOM 897 O O . PHE A 1 106 ? -7.914 11.992 5.757 1.00 66.81 106 PHE A O 1
ATOM 904 N N . PHE A 1 107 ? -6.483 11.060 4.303 1.00 63.59 107 PHE A N 1
ATOM 905 C CA . PHE A 1 107 ? -5.641 10.449 5.338 1.00 63.59 107 PHE A CA 1
ATOM 906 C C . PHE A 1 107 ? -5.068 11.484 6.317 1.00 63.59 107 PHE A C 1
ATOM 908 O O . PHE A 1 107 ? -5.125 11.292 7.530 1.00 63.59 107 PHE A O 1
ATOM 915 N N . LYS A 1 108 ? -4.542 12.601 5.803 1.00 66.25 108 LYS A N 1
ATOM 916 C CA . LYS A 1 108 ? -3.939 13.669 6.605 1.00 66.25 108 LYS A CA 1
ATOM 917 C C . LYS A 1 108 ? -4.967 14.422 7.453 1.00 66.25 108 LYS A C 1
ATOM 919 O O . LYS A 1 108 ? -4.719 14.645 8.628 1.00 66.25 108 LYS A O 1
ATOM 924 N N . GLU A 1 109 ? -6.117 14.782 6.893 1.00 62.19 109 GLU A N 1
ATOM 925 C CA . GLU A 1 109 ? -7.204 15.463 7.597 1.00 62.19 109 GLU A CA 1
ATOM 926 C C . GLU A 1 109 ? -7.783 14.589 8.698 1.00 62.19 109 GLU A C 1
ATOM 928 O O . GLU A 1 109 ? -8.144 15.117 9.741 1.00 62.19 109 GLU A O 1
ATOM 933 N N . ILE A 1 110 ? -7.886 13.274 8.501 1.00 56.91 110 ILE A N 1
ATOM 934 C CA . ILE A 1 110 ? -8.364 12.393 9.567 1.00 56.91 110 ILE A CA 1
ATOM 935 C C . ILE A 1 110 ? -7.322 12.272 10.684 1.00 56.91 110 ILE A C 1
ATOM 937 O O . ILE A 1 110 ? -7.682 12.328 11.858 1.00 56.91 110 ILE A O 1
ATOM 941 N N . LEU A 1 111 ? -6.034 12.202 10.335 1.00 52.97 111 LEU A N 1
ATOM 942 C CA . LEU A 1 111 ? -4.933 12.264 11.303 1.00 52.97 111 LEU A CA 1
ATOM 943 C C . LEU A 1 111 ? -4.901 13.595 12.080 1.00 52.97 111 LEU A C 1
ATOM 945 O O . LEU A 1 111 ? -4.653 13.587 13.283 1.00 52.97 111 LEU A O 1
ATOM 949 N N . GLU A 1 112 ? -5.168 14.724 11.418 1.00 50.78 112 GLU A N 1
ATOM 950 C CA . GLU A 1 112 ? -5.146 16.068 12.017 1.00 50.78 112 GLU A CA 1
ATOM 951 C C . GLU A 1 112 ? -6.439 16.428 12.775 1.00 50.78 112 GLU A C 1
ATOM 953 O O . GLU A 1 112 ? -6.363 17.121 13.782 1.00 50.78 112 GLU A O 1
ATOM 958 N N . LYS A 1 113 ? -7.622 15.944 12.364 1.00 49.69 113 LYS A N 1
ATOM 959 C CA . LYS A 1 113 ? -8.915 16.187 13.052 1.00 49.69 113 LYS A CA 1
ATOM 960 C C . LYS A 1 113 ? -9.031 15.496 14.417 1.00 49.69 113 LYS A C 1
ATOM 962 O O . LYS A 1 113 ? -9.975 15.764 15.153 1.00 49.69 113 LYS A O 1
ATOM 967 N N . GLN A 1 114 ? -8.120 14.578 14.729 1.00 46.28 114 GLN A N 1
ATOM 968 C CA . GLN A 1 114 ? -8.126 13.742 15.938 1.00 46.28 114 GLN A CA 1
ATOM 969 C C . GLN A 1 114 ? -6.982 14.116 16.913 1.00 46.28 114 GLN A C 1
ATOM 971 O O . GLN A 1 114 ? -6.588 13.312 17.775 1.00 46.28 114 GLN A O 1
ATOM 976 N N . LEU A 1 115 ? -6.423 15.319 16.738 1.00 41.56 115 LEU A N 1
ATOM 977 C CA . LEU A 1 115 ? -5.399 15.982 17.554 1.00 41.56 115 LEU A CA 1
ATOM 978 C C . LEU A 1 115 ? -6.014 17.207 18.241 1.00 41.56 115 LEU A C 1
ATOM 980 O O . LEU A 1 115 ? -5.719 17.381 19.443 1.00 41.56 115 LEU A O 1
#